Protein AF-A0A7Z9BWD6-F1 (afdb_monomer_lite)

pLDDT: mean 93.66, std 6.31, range [61.09, 98.38]

Secondary structure (DSSP, 8-state):
-TTTTTSEEEEETTTTEEEESS--SS------EEEEEE-SSEEEEEEEETTEEEEEEEEE----

InterPro domains:
  IPR025938 RRXRR domain [PF14239] (2-63)

Radius of gyration: 17.45 Å; chains: 1; bounding box: 39×22×44 Å

Foldseek 3Di:
DCVVVVQWDFPDVVVTDIDGPDDDPDDDDQDWDWDWADDPFKIKIFIDRVPDTPDIDIDGDPDD

Structure (mmCIF, N/CA/C/O backbone):
data_AF-A0A7Z9BWD6-F1
#
_entry.id   AF-A0A7Z9BWD6-F1
#
loop_
_atom_site.group_PDB
_atom_site.id
_atom_site.type_symbol
_atom_site.label_atom_id
_atom_site.label_alt_id
_atom_site.label_comp_id
_atom_site.label_asym_id
_atom_site.label_entity_id
_atom_site.label_seq_id
_atom_site.pdbx_PDB_ins_code
_atom_site.Cartn_x
_atom_site.Cartn_y
_atom_site.Cartn_z
_atom_site.occupancy
_atom_site.B_iso_or_equiv
_atom_site.auth_seq_id
_atom_site.auth_comp_id
_atom_site.auth_asym_id
_atom_site.auth_atom_id
_atom_site.pdbx_PDB_model_num
ATOM 1 N N . MET A 1 1 ? -15.273 -6.807 6.043 1.00 70.94 1 MET A N 1
ATOM 2 C CA . MET A 1 1 ? -14.373 -6.210 7.052 1.00 70.94 1 MET A CA 1
ATOM 3 C C . MET A 1 1 ? -14.356 -4.695 6.897 1.00 70.94 1 MET A C 1
ATOM 5 O O . MET A 1 1 ? -14.518 -4.215 5.778 1.00 70.94 1 MET A O 1
ATOM 9 N N . LEU A 1 2 ? -14.267 -3.986 8.027 1.00 93.19 2 LEU A N 1
ATOM 10 C CA . LEU A 1 2 ? -14.474 -2.545 8.261 1.00 93.19 2 LEU A CA 1
ATOM 11 C C . LEU A 1 2 ? -15.808 -1.961 7.761 1.00 93.19 2 LEU A C 1
ATOM 13 O O . LEU A 1 2 ? -16.657 -1.648 8.591 1.00 93.19 2 LEU A O 1
ATOM 17 N N . LEU A 1 3 ? -16.045 -1.854 6.446 1.00 94.62 3 LEU A N 1
ATOM 18 C CA . LEU A 1 3 ? -17.315 -1.333 5.902 1.00 94.62 3 LEU A CA 1
ATOM 19 C C . LEU A 1 3 ? -18.501 -2.241 6.267 1.00 94.62 3 LEU A C 1
ATOM 21 O O . LEU A 1 3 ? -19.456 -1.782 6.883 1.00 94.62 3 LEU A O 1
ATOM 25 N N . ASN A 1 4 ? -18.401 -3.549 5.994 1.00 95.75 4 ASN A N 1
ATOM 26 C CA . ASN A 1 4 ? -19.458 -4.518 6.342 1.00 95.75 4 ASN A CA 1
ATOM 27 C C . ASN A 1 4 ? -19.659 -4.675 7.862 1.00 95.75 4 ASN A C 1
ATOM 29 O O . ASN A 1 4 ? -20.691 -5.171 8.288 1.00 95.75 4 ASN A O 1
ATOM 33 N N . GLN A 1 5 ? -18.662 -4.294 8.670 1.00 95.75 5 GLN A N 1
ATOM 34 C CA . GLN A 1 5 ? -18.730 -4.316 10.138 1.00 95.75 5 GLN A CA 1
ATOM 35 C C . GLN A 1 5 ? -19.202 -2.972 10.712 1.00 95.75 5 GLN A C 1
ATOM 37 O O . GLN A 1 5 ? -19.271 -2.813 11.925 1.00 95.75 5 GLN A O 1
ATOM 42 N N . GLY A 1 6 ? -19.486 -1.981 9.860 1.00 94.56 6 GLY A N 1
ATOM 43 C CA . GLY A 1 6 ? -19.910 -0.652 10.285 1.00 94.56 6 GLY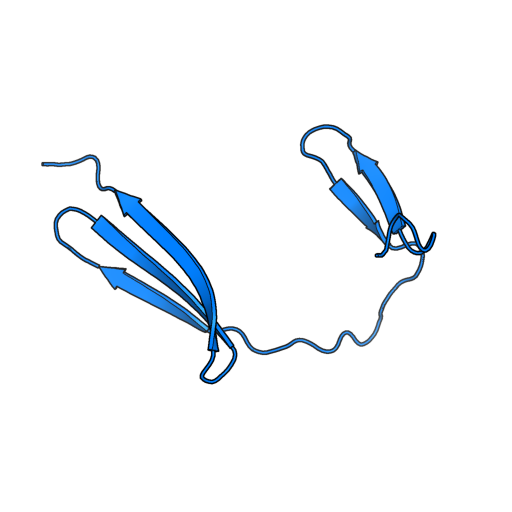 A CA 1
ATOM 44 C C . GLY A 1 6 ? -18.834 0.164 11.007 1.00 94.56 6 GLY A C 1
ATOM 45 O O . GLY A 1 6 ? -19.175 1.197 11.574 1.00 94.56 6 GLY A O 1
ATOM 46 N N . GLN A 1 7 ? -17.564 -0.249 10.974 1.00 95.56 7 GLN A N 1
ATOM 47 C CA . GLN A 1 7 ? -16.434 0.420 11.642 1.00 95.56 7 GLN A CA 1
ATOM 48 C C . GLN A 1 7 ? -15.810 1.540 10.792 1.00 95.56 7 GLN A C 1
ATOM 50 O O . GLN A 1 7 ? -15.043 2.362 11.292 1.00 95.56 7 GLN A O 1
ATOM 55 N N . ALA A 1 8 ? -16.146 1.590 9.502 1.00 97.06 8 ALA A N 1
ATOM 56 C CA . ALA A 1 8 ? -15.722 2.630 8.572 1.00 97.06 8 ALA A CA 1
ATOM 57 C C . ALA A 1 8 ? -16.908 3.155 7.753 1.00 97.06 8 ALA A C 1
ATOM 59 O O . ALA A 1 8 ? -17.954 2.507 7.666 1.00 97.06 8 ALA A O 1
ATOM 60 N N . ALA A 1 9 ? -16.732 4.319 7.135 1.00 96.88 9 ALA A N 1
ATOM 61 C CA . ALA A 1 9 ? -17.666 4.910 6.182 1.00 96.88 9 ALA A CA 1
ATOM 62 C C . ALA A 1 9 ? -16.938 5.314 4.892 1.00 96.88 9 ALA A C 1
ATOM 64 O O . ALA A 1 9 ? -15.728 5.542 4.897 1.00 96.88 9 ALA A O 1
ATOM 65 N N . VAL A 1 10 ? -17.670 5.410 3.780 1.00 96.81 10 VAL A N 1
ATOM 66 C CA . VAL A 1 10 ? -17.122 5.942 2.524 1.00 96.81 10 VAL A CA 1
ATOM 67 C C . VAL A 1 10 ? -16.978 7.454 2.660 1.00 96.81 10 VAL A C 1
ATOM 69 O O . VAL A 1 10 ? -17.967 8.152 2.862 1.00 96.81 10 VAL A O 1
ATOM 72 N N . TYR A 1 11 ? -15.751 7.950 2.526 1.00 97.31 11 TYR A N 1
ATOM 73 C CA . TYR A 1 11 ? -15.445 9.380 2.529 1.00 97.31 11 TYR A CA 1
ATOM 74 C C . TYR A 1 11 ? -15.550 9.979 1.119 1.00 97.31 11 TYR A C 1
ATOM 76 O O . TYR A 1 11 ? -16.127 11.047 0.931 1.00 97.31 11 TYR A O 1
ATOM 84 N N . ARG A 1 12 ? -15.037 9.270 0.103 1.00 97.44 12 ARG A N 1
ATOM 85 C CA . ARG A 1 12 ? -15.037 9.709 -1.303 1.00 97.44 12 ARG A CA 1
ATOM 86 C C . ARG A 1 12 ? -15.143 8.506 -2.241 1.00 97.44 12 ARG A C 1
ATOM 88 O O . ARG A 1 12 ? -14.574 7.456 -1.964 1.00 97.44 12 ARG A O 1
ATOM 95 N N . ARG A 1 13 ? -15.868 8.648 -3.359 1.00 95.38 13 ARG A N 1
ATOM 96 C CA . ARG A 1 13 ? 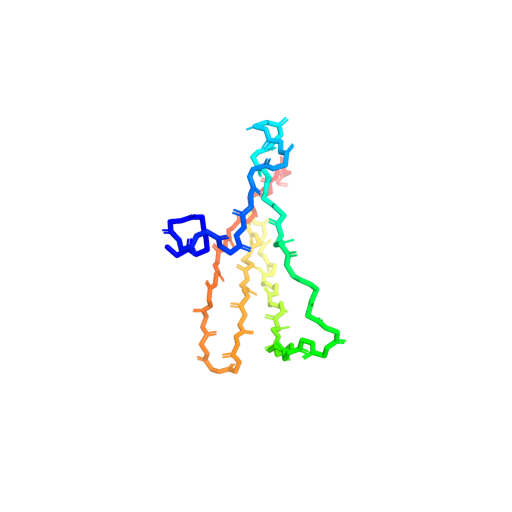-16.036 7.564 -4.351 1.00 95.38 13 ARG A CA 1
ATOM 97 C C . ARG A 1 13 ? -14.900 7.478 -5.376 1.00 95.38 13 ARG A C 1
ATOM 99 O O . ARG A 1 13 ? -14.582 6.374 -5.798 1.00 95.38 13 ARG A O 1
ATOM 106 N N . TYR A 1 14 ? -14.289 8.602 -5.767 1.00 94.56 14 TYR A N 1
ATOM 107 C CA . TYR A 1 14 ? -13.163 8.610 -6.711 1.00 94.56 14 TYR A CA 1
ATOM 108 C C . TYR A 1 14 ? -12.114 9.700 -6.403 1.00 94.56 14 TYR A C 1
ATOM 110 O O . TYR A 1 14 ? -12.466 10.877 -6.526 1.00 94.56 14 TYR A O 1
ATOM 118 N N . PRO A 1 15 ? -10.856 9.342 -6.052 1.00 93.12 15 PRO A N 1
ATOM 119 C CA . PRO A 1 15 ? -10.427 7.974 -5.750 1.00 93.12 15 PRO A CA 1
ATOM 120 C C . PRO A 1 15 ? -11.234 7.413 -4.572 1.00 93.12 15 PRO A C 1
ATOM 122 O O . PRO A 1 15 ? -11.720 8.171 -3.729 1.00 93.12 15 PRO A O 1
ATOM 125 N N . PHE A 1 16 ? -11.456 6.098 -4.564 1.00 96.50 16 PHE A N 1
ATOM 126 C CA . PHE A 1 16 ? -12.238 5.458 -3.510 1.00 96.50 16 PHE A CA 1
ATOM 127 C C . PHE A 1 16 ? -11.493 5.590 -2.182 1.00 96.50 16 PHE A C 1
ATOM 129 O O . PHE A 1 16 ? -10.325 5.226 -2.072 1.00 96.50 16 PHE A O 1
ATOM 136 N N . THR A 1 17 ? -12.142 6.162 -1.177 1.00 97.00 17 THR A N 1
ATOM 137 C CA . THR A 1 17 ? -11.524 6.460 0.117 1.00 97.00 17 THR A CA 1
ATOM 138 C C . THR A 1 17 ? -12.520 6.176 1.228 1.00 97.00 17 THR A C 1
ATOM 140 O O . THR A 1 17 ? -13.682 6.584 1.146 1.00 97.00 17 THR A O 1
ATOM 143 N N . ILE A 1 18 ? -12.059 5.503 2.281 1.00 96.62 18 ILE A N 1
ATOM 144 C CA . ILE A 1 18 ? -12.830 5.243 3.500 1.00 96.62 18 ILE A CA 1
ATOM 145 C C . ILE A 1 18 ? -12.237 6.010 4.682 1.00 96.62 18 ILE A C 1
ATOM 147 O O . ILE A 1 18 ? -11.048 6.319 4.690 1.00 96.62 18 ILE A O 1
ATOM 151 N N . ILE A 1 19 ? -13.066 6.279 5.685 1.00 96.31 19 ILE A N 1
ATOM 152 C CA . ILE A 1 19 ? -12.664 6.856 6.970 1.00 96.31 19 ILE A CA 1
ATOM 153 C C . ILE A 1 19 ? -13.120 5.942 8.110 1.00 96.31 19 ILE A C 1
ATOM 155 O O . ILE A 1 19 ? -14.217 5.380 8.053 1.00 96.31 19 ILE A O 1
ATOM 159 N N . LEU A 1 20 ? -12.275 5.763 9.129 1.00 95.38 20 LEU A N 1
ATOM 160 C CA . LEU A 1 20 ? -12.629 5.025 10.345 1.00 95.38 20 LEU A CA 1
ATOM 161 C C . LEU A 1 20 ? -13.562 5.875 11.213 1.00 95.38 20 LEU A C 1
ATOM 163 O O . LEU A 1 20 ? -13.376 7.085 11.315 1.00 95.38 20 LEU A O 1
ATOM 167 N N . LYS A 1 21 ? -14.560 5.248 11.841 1.00 95.31 21 LYS A N 1
ATOM 168 C CA . LYS A 1 21 ? -15.491 5.960 12.736 1.00 95.31 21 LYS A CA 1
ATOM 169 C C . LYS A 1 21 ? -14.880 6.309 14.089 1.00 95.31 21 LYS A C 1
ATOM 171 O O . LYS A 1 21 ? -15.334 7.241 14.739 1.00 95.31 21 LYS A O 1
ATOM 176 N N . GLU A 1 22 ? -13.862 5.563 14.494 1.00 94.38 22 GLU A N 1
ATOM 177 C CA . GLU A 1 22 ? -13.148 5.756 15.748 1.00 94.38 22 GLU A CA 1
ATOM 178 C C . GLU A 1 22 ? -11.672 6.019 15.459 1.00 94.38 22 GLU A C 1
ATOM 180 O O . GLU A 1 22 ? -11.084 5.440 14.538 1.00 94.38 22 GLU A O 1
ATOM 185 N N . SER A 1 23 ? -11.070 6.908 16.248 1.00 90.06 23 SER A N 1
ATOM 186 C CA . SER A 1 23 ? -9.635 7.159 16.192 1.00 90.06 23 SER A CA 1
ATOM 187 C C . SER A 1 23 ? -8.875 6.027 16.888 1.00 90.06 23 SER A C 1
ATOM 189 O O . SER A 1 23 ? -9.317 5.484 17.899 1.00 90.06 23 SER A O 1
ATOM 191 N N . LYS A 1 24 ? -7.700 5.669 16.359 1.00 87.50 24 LYS A N 1
ATOM 192 C CA . LYS A 1 24 ? -6.780 4.713 16.991 1.00 87.50 24 LYS A CA 1
ATOM 193 C C . LYS A 1 24 ? -5.539 5.473 17.475 1.00 87.50 24 LYS A C 1
ATOM 195 O O . LYS A 1 24 ? -4.596 5.600 16.700 1.00 87.50 24 LYS A O 1
ATOM 200 N N . PRO A 1 25 ? -5.541 6.021 18.705 1.00 88.06 25 PRO A N 1
ATOM 201 C CA . PRO A 1 25 ? -4.500 6.941 19.178 1.00 88.06 25 PRO A CA 1
ATOM 202 C C . PRO A 1 25 ? -3.122 6.285 19.357 1.00 88.06 25 PRO A C 1
ATOM 204 O O . PRO A 1 25 ? -2.109 6.958 19.213 1.00 88.06 25 PRO A O 1
ATOM 207 N N . ALA A 1 26 ? -3.074 4.976 19.615 1.00 88.62 26 ALA A N 1
ATOM 208 C CA . ALA A 1 26 ? -1.845 4.187 19.675 1.00 88.62 26 ALA A CA 1
ATOM 209 C C . ALA A 1 26 ? -1.931 3.032 18.664 1.00 88.62 26 ALA A C 1
ATOM 211 O O . ALA A 1 26 ? -2.258 1.897 19.030 1.00 88.62 26 ALA A O 1
ATOM 212 N N . PRO A 1 27 ? -1.754 3.306 17.362 1.00 88.06 27 PRO A N 1
ATOM 213 C CA . PRO A 1 27 ? -1.786 2.251 16.372 1.00 88.06 27 PRO A CA 1
ATOM 214 C C . PRO A 1 27 ? -0.550 1.368 16.537 1.00 88.06 27 PRO A C 1
ATOM 216 O O . PRO A 1 27 ? 0.573 1.852 16.635 1.00 88.06 27 PRO A O 1
ATOM 219 N N . GLU A 1 28 ? -0.758 0.057 16.529 1.00 87.62 28 GLU A N 1
ATOM 220 C CA . GLU A 1 28 ? 0.338 -0.882 16.339 1.00 87.62 28 GLU A CA 1
ATOM 221 C C . GLU A 1 28 ? 0.822 -0.754 14.892 1.00 87.62 28 GLU A C 1
ATOM 223 O O . GLU A 1 28 ? 0.083 -1.058 13.950 1.00 87.62 28 GLU A O 1
ATOM 228 N N . ILE A 1 29 ? 2.037 -0.238 14.718 1.00 86.19 29 ILE A N 1
ATOM 229 C CA . ILE A 1 29 ? 2.662 -0.074 13.408 1.00 86.19 29 ILE A CA 1
ATOM 230 C C . ILE A 1 29 ? 3.588 -1.260 13.198 1.00 86.19 29 ILE A C 1
ATOM 232 O O . ILE A 1 29 ? 4.598 -1.417 13.881 1.00 86.19 29 ILE A O 1
ATOM 236 N N . GLN A 1 30 ? 3.241 -2.095 12.230 1.00 87.69 30 GLN A N 1
ATOM 237 C CA . GLN A 1 30 ? 4.109 -3.180 11.810 1.00 87.69 30 GLN A CA 1
ATOM 238 C C . GLN A 1 30 ? 5.230 -2.611 10.943 1.00 87.69 30 GLN A C 1
ATOM 240 O O . GLN A 1 30 ? 4.974 -1.872 9.991 1.00 87.69 30 GLN A O 1
ATOM 245 N N . GLN A 1 31 ? 6.477 -2.949 11.269 1.00 91.81 31 GLN A N 1
ATOM 246 C CA . GLN A 1 31 ? 7.621 -2.492 10.492 1.00 91.81 31 GLN A CA 1
ATOM 247 C C . GLN A 1 31 ? 7.618 -3.166 9.116 1.00 91.81 31 GLN A C 1
ATOM 249 O O . GLN A 1 31 ? 7.620 -4.393 9.005 1.00 91.81 31 GLN A O 1
ATOM 254 N N . ILE A 1 32 ? 7.613 -2.340 8.072 1.00 95.81 32 ILE A N 1
ATOM 255 C CA . ILE A 1 32 ? 7.672 -2.770 6.678 1.00 95.81 32 ILE A CA 1
ATOM 256 C C . ILE A 1 32 ? 8.972 -2.238 6.083 1.00 95.81 32 ILE A C 1
ATOM 258 O O . ILE A 1 32 ? 9.299 -1.060 6.215 1.00 95.81 32 ILE A O 1
ATOM 262 N N . THR A 1 33 ? 9.709 -3.114 5.415 1.00 96.75 33 THR A N 1
ATOM 263 C CA . THR A 1 33 ? 10.916 -2.777 4.669 1.00 96.75 33 THR A CA 1
ATOM 264 C C . THR A 1 33 ? 10.579 -2.681 3.191 1.00 96.75 33 THR A C 1
ATOM 266 O O . THR A 1 33 ? 10.089 -3.641 2.595 1.00 96.75 33 THR A O 1
ATOM 269 N N . LEU A 1 34 ? 10.884 -1.533 2.593 1.00 97.00 34 LEU A N 1
ATOM 270 C CA . LEU A 1 34 ? 10.919 -1.378 1.147 1.00 97.00 34 LEU A CA 1
ATOM 271 C C . LEU A 1 34 ? 12.244 -1.936 0.625 1.00 97.00 34 LEU A C 1
ATOM 273 O O . LEU A 1 34 ? 13.313 -1.490 1.043 1.00 97.00 34 LEU A O 1
ATOM 277 N N . LYS A 1 35 ? 12.172 -2.902 -0.288 1.00 97.38 35 LYS A N 1
ATOM 278 C CA . LYS A 1 35 ? 13.322 -3.389 -1.052 1.00 97.38 35 LYS A CA 1
ATOM 279 C C . LYS A 1 35 ? 13.185 -2.940 -2.499 1.00 97.38 35 LYS A C 1
ATOM 281 O O . LYS A 1 35 ? 12.111 -3.075 -3.083 1.00 97.38 35 LYS A O 1
ATOM 286 N N . ILE A 1 36 ? 14.275 -2.413 -3.043 1.00 97.81 36 ILE A N 1
ATOM 287 C CA . ILE A 1 36 ? 14.378 -1.952 -4.426 1.00 97.81 36 ILE A CA 1
ATOM 288 C C . ILE A 1 36 ? 15.562 -2.683 -5.045 1.00 97.81 36 ILE A C 1
ATOM 290 O O . ILE A 1 36 ? 16.668 -2.604 -4.513 1.00 97.81 36 ILE A O 1
ATOM 294 N N . ASP A 1 37 ? 15.308 -3.389 -6.138 1.00 97.62 37 ASP A N 1
ATOM 295 C CA . ASP A 1 37 ? 16.318 -4.110 -6.905 1.00 97.62 37 ASP A CA 1
ATOM 296 C C . ASP A 1 37 ? 16.399 -3.512 -8.319 1.00 97.62 37 ASP A C 1
ATOM 298 O O . ASP A 1 37 ? 15.525 -3.779 -9.152 1.00 97.62 37 ASP A O 1
ATOM 302 N N . PRO A 1 38 ? 17.360 -2.609 -8.580 1.00 96.75 38 PRO A N 1
ATOM 303 C CA . PRO A 1 38 ? 17.467 -1.933 -9.863 1.00 96.75 38 PRO A CA 1
ATOM 304 C C . PRO A 1 38 ? 18.054 -2.858 -10.937 1.00 96.75 38 PRO A C 1
ATOM 306 O O . PRO A 1 38 ? 19.136 -3.417 -10.775 1.00 96.75 38 PRO A O 1
ATOM 309 N N . GLY A 1 39 ? 17.376 -2.952 -12.079 1.00 94.38 39 GLY A N 1
ATOM 310 C CA . GLY A 1 39 ? 17.878 -3.589 -13.298 1.00 94.38 39 GLY A CA 1
ATOM 311 C C . GLY A 1 39 ? 18.012 -2.591 -14.448 1.00 94.38 39 GLY A C 1
ATOM 312 O O . GLY A 1 39 ? 17.597 -1.441 -14.342 1.00 94.38 39 GLY A O 1
ATOM 313 N N . SER A 1 40 ? 18.578 -3.015 -15.581 1.00 92.31 40 SER A N 1
ATOM 314 C CA . SER A 1 40 ? 18.757 -2.131 -16.747 1.00 92.31 40 SER A CA 1
ATOM 315 C C . SER A 1 40 ? 17.427 -1.690 -17.372 1.00 92.31 40 SER A C 1
ATOM 317 O O . SER A 1 40 ? 17.255 -0.517 -17.688 1.00 92.31 40 SER A O 1
ATOM 319 N N . LYS A 1 41 ? 16.465 -2.612 -17.498 1.00 94.50 41 LYS A N 1
ATOM 320 C CA . LYS A 1 41 ? 15.147 -2.367 -18.121 1.00 94.50 41 LYS A CA 1
ATOM 321 C C . LYS A 1 41 ? 13.986 -2.317 -17.133 1.00 94.50 41 LYS A C 1
ATOM 323 O O . LYS A 1 41 ? 12.950 -1.731 -17.431 1.00 94.50 41 LYS A O 1
ATOM 328 N N . THR A 1 42 ? 14.147 -2.946 -15.976 1.00 96.56 42 THR A N 1
ATOM 329 C CA . THR A 1 42 ? 13.091 -3.089 -14.977 1.00 96.56 42 THR A CA 1
ATOM 330 C C . THR A 1 42 ? 13.698 -2.966 -13.591 1.00 96.56 42 THR A C 1
ATOM 332 O O . THR A 1 42 ? 14.752 -3.542 -13.336 1.00 96.56 42 THR A O 1
ATOM 335 N N . THR A 1 43 ? 13.016 -2.259 -12.696 1.00 97.75 43 THR A N 1
ATOM 336 C CA . THR A 1 43 ? 13.325 -2.233 -11.263 1.00 97.75 43 THR A CA 1
ATOM 337 C C . THR A 1 43 ? 12.286 -3.050 -10.501 1.00 97.75 43 THR A C 1
ATOM 339 O O . THR A 1 43 ? 11.086 -2.778 -10.600 1.00 97.75 43 THR A O 1
ATOM 342 N N . GLY A 1 44 ? 12.737 -4.035 -9.727 1.00 98.06 44 GLY A N 1
ATOM 343 C CA . GLY A 1 44 ? 11.892 -4.793 -8.809 1.00 98.06 44 GLY A CA 1
ATOM 344 C C . GLY A 1 44 ? 11.628 -4.004 -7.527 1.00 98.06 44 GLY A C 1
ATOM 345 O O . GLY A 1 44 ? 12.539 -3.409 -6.950 1.00 98.06 44 GLY A O 1
ATOM 346 N N . ILE A 1 45 ? 10.380 -3.996 -7.065 1.00 98.38 45 ILE A N 1
ATOM 347 C CA . ILE A 1 45 ? 9.959 -3.318 -5.836 1.00 98.38 45 ILE A CA 1
ATOM 348 C C . ILE A 1 45 ? 9.203 -4.317 -4.967 1.00 98.38 45 ILE A C 1
ATOM 350 O O . ILE A 1 45 ? 8.235 -4.927 -5.418 1.00 98.38 45 ILE A O 1
ATOM 354 N N . ALA A 1 46 ? 9.604 -4.459 -3.705 1.00 98.12 46 ALA A N 1
ATOM 355 C CA . ALA A 1 46 ? 8.925 -5.328 -2.750 1.00 98.12 46 ALA A CA 1
ATOM 356 C C . ALA A 1 46 ? 8.698 -4.634 -1.406 1.00 98.12 46 ALA A C 1
ATOM 358 O O . ALA A 1 46 ? 9.584 -3.957 -0.880 1.00 98.12 46 ALA A O 1
ATOM 359 N N . LEU A 1 47 ? 7.522 -4.862 -0.818 1.00 97.69 47 LEU A N 1
ATOM 360 C CA . LEU A 1 47 ? 7.259 -4.566 0.588 1.00 97.69 47 LEU A CA 1
ATOM 361 C C . LEU A 1 47 ? 7.398 -5.861 1.384 1.00 97.69 47 LEU A C 1
ATOM 363 O O . LEU A 1 47 ? 6.724 -6.857 1.099 1.00 97.69 47 LEU A O 1
ATOM 367 N N . VAL A 1 48 ? 8.280 -5.846 2.378 1.00 96.94 48 VAL A N 1
ATOM 368 C CA . VAL A 1 48 ? 8.607 -7.006 3.207 1.00 96.94 48 VAL A CA 1
ATOM 369 C C . VAL A 1 48 ? 8.264 -6.712 4.658 1.00 96.94 48 VAL A C 1
A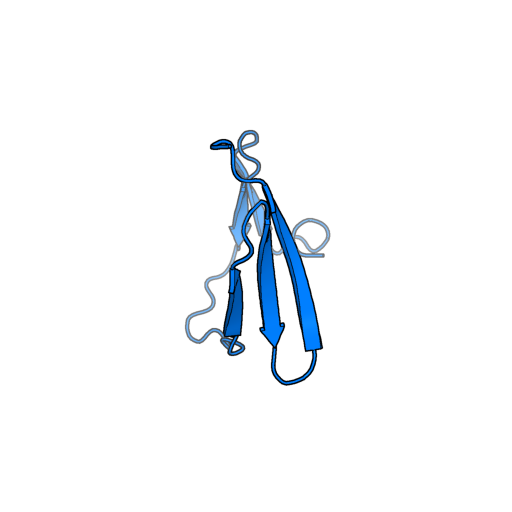TOM 371 O O . VAL A 1 48 ? 8.593 -5.654 5.183 1.00 96.94 48 VAL A O 1
ATOM 374 N N . GLN A 1 49 ? 7.635 -7.672 5.317 1.00 95.69 49 GLN A N 1
ATOM 375 C CA . GLN A 1 49 ? 7.351 -7.655 6.740 1.00 95.69 49 GLN A CA 1
ATOM 376 C C . GLN A 1 49 ? 8.076 -8.835 7.395 1.00 95.69 49 GLN A C 1
ATOM 378 O O . GLN A 1 49 ? 7.665 -9.990 7.248 1.00 95.69 49 GLN A O 1
ATOM 383 N N . GLY A 1 50 ? 9.190 -8.563 8.079 1.00 90.94 50 GLY A N 1
ATOM 384 C CA . GLY A 1 50 ? 10.081 -9.611 8.587 1.00 90.94 50 GLY A CA 1
ATOM 385 C C . GLY A 1 50 ? 10.609 -10.494 7.450 1.00 90.94 50 GLY A C 1
ATOM 386 O O . GLY A 1 50 ? 11.293 -10.006 6.555 1.00 90.94 50 GLY A O 1
ATOM 387 N N . ASN A 1 51 ? 10.242 -11.779 7.451 1.00 90.94 51 ASN A N 1
ATOM 388 C CA . ASN A 1 51 ? 10.627 -12.739 6.406 1.00 90.94 51 ASN A CA 1
ATOM 389 C C . ASN A 1 51 ? 9.534 -12.963 5.343 1.00 90.94 51 ASN A C 1
ATOM 391 O O . ASN A 1 51 ? 9.653 -13.873 4.523 1.00 90.94 51 ASN A O 1
ATOM 395 N N . LYS A 1 52 ? 8.458 -12.163 5.343 1.00 95.62 52 LYS A N 1
ATOM 396 C CA . LYS A 1 52 ? 7.323 -12.316 4.424 1.00 95.62 52 LYS A CA 1
ATOM 397 C C . LYS A 1 52 ? 7.249 -11.164 3.426 1.00 95.62 52 LYS A C 1
ATOM 399 O O . LYS A 1 52 ? 7.206 -10.004 3.821 1.00 95.62 52 LYS A O 1
ATOM 404 N N . VAL A 1 53 ? 7.144 -11.480 2.138 1.00 96.12 53 VAL A N 1
ATOM 405 C CA . VAL A 1 53 ? 6.775 -10.499 1.105 1.00 96.12 53 VAL A CA 1
ATOM 406 C C . VAL A 1 53 ? 5.260 -10.290 1.153 1.00 96.12 53 VAL A C 1
ATOM 408 O O . VAL A 1 53 ? 4.500 -11.257 1.085 1.00 96.12 53 VAL A O 1
ATOM 411 N N . ILE A 1 54 ? 4.818 -9.041 1.308 1.00 96.75 54 ILE A N 1
ATOM 412 C CA . ILE A 1 54 ? 3.390 -8.678 1.405 1.00 96.75 54 ILE A CA 1
ATOM 413 C C . ILE A 1 54 ? 2.872 -7.960 0.157 1.00 96.75 54 ILE A C 1
ATOM 415 O O . ILE A 1 54 ? 1.664 -7.889 -0.052 1.00 96.75 54 ILE A O 1
ATOM 419 N N . TRP A 1 55 ? 3.777 -7.444 -0.674 1.00 98.00 55 TRP A N 1
ATOM 420 C CA . TRP A 1 55 ? 3.461 -6.826 -1.954 1.00 98.00 55 TRP A CA 1
ATOM 421 C C . TRP A 1 55 ? 4.694 -6.830 -2.856 1.00 98.00 55 TRP A C 1
ATOM 423 O O . TRP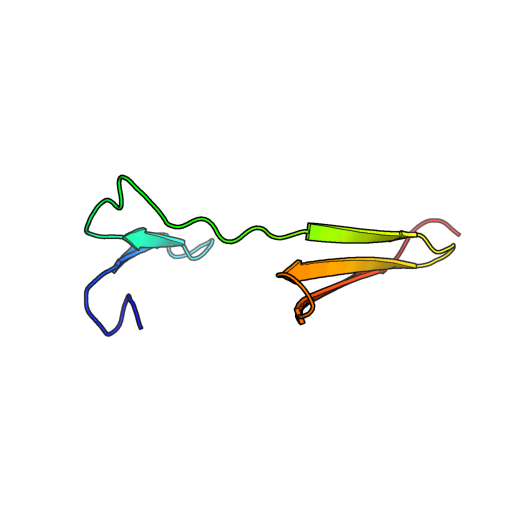 A 1 55 ? 5.820 -6.730 -2.359 1.00 98.00 55 TRP A O 1
ATOM 433 N N . GLY A 1 56 ? 4.470 -6.903 -4.166 1.00 97.25 56 GLY A N 1
ATOM 434 C CA . GLY A 1 56 ? 5.511 -6.780 -5.176 1.00 97.25 56 GLY A CA 1
ATOM 435 C C . GLY A 1 56 ? 5.001 -6.059 -6.418 1.00 97.25 56 GLY A C 1
ATOM 436 O O . GLY A 1 56 ? 3.830 -6.194 -6.778 1.00 97.25 56 GLY A O 1
ATOM 437 N N . ALA A 1 57 ? 5.888 -5.311 -7.064 1.00 97.81 57 ALA A N 1
ATOM 438 C CA . ALA A 1 57 ? 5.670 -4.765 -8.393 1.00 97.81 57 ALA A CA 1
ATOM 439 C C . ALA A 1 57 ? 6.982 -4.614 -9.151 1.00 97.81 57 ALA A C 1
ATOM 441 O O . ALA A 1 57 ? 8.073 -4.635 -8.582 1.00 97.81 57 ALA A O 1
ATOM 442 N N . GLU A 1 58 ? 6.835 -4.390 -10.446 1.00 97.44 58 GLU A N 1
ATOM 443 C CA . GLU A 1 58 ? 7.918 -4.075 -11.354 1.00 97.44 58 GLU A CA 1
ATOM 444 C C . GLU A 1 58 ? 7.690 -2.687 -11.946 1.00 97.44 58 GLU A C 1
ATOM 446 O O . GLU A 1 58 ? 6.584 -2.344 -12.375 1.00 97.44 58 GLU A O 1
ATOM 451 N N . LEU A 1 59 ? 8.748 -1.883 -11.965 1.00 96.38 59 LEU A N 1
ATOM 452 C CA . LEU A 1 59 ? 8.788 -0.611 -12.666 1.00 96.38 59 LEU A CA 1
ATOM 453 C C . LEU A 1 59 ? 9.578 -0.792 -13.959 1.00 96.38 59 LEU A C 1
ATOM 455 O O . LEU A 1 59 ? 10.801 -0.898 -13.932 1.00 96.38 59 LEU A O 1
ATOM 459 N N . THR A 1 60 ? 8.882 -0.798 -15.092 1.00 97.06 60 THR A N 1
ATOM 460 C CA . THR A 1 60 ? 9.510 -0.837 -16.417 1.00 97.06 60 THR A CA 1
ATOM 461 C C . THR A 1 60 ? 10.081 0.532 -16.786 1.00 97.06 60 THR A C 1
ATOM 463 O O . THR A 1 60 ? 9.383 1.551 -16.724 1.00 97.06 60 THR A O 1
ATOM 466 N N . HIS A 1 61 ? 11.350 0.559 -17.182 1.00 94.88 61 HIS A N 1
ATOM 467 C CA . HIS A 1 61 ? 12.048 1.756 -17.636 1.00 94.88 61 HIS A CA 1
ATOM 468 C C . HIS A 1 61 ? 11.591 2.113 -19.053 1.00 94.88 61 HIS A C 1
ATOM 470 O O . HIS A 1 61 ? 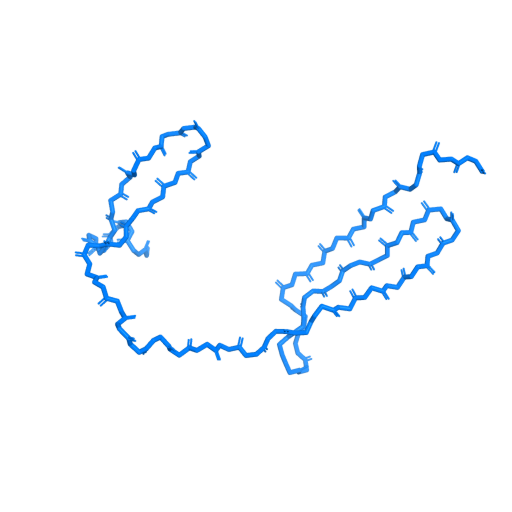11.323 1.240 -19.874 1.00 94.88 61 HIS A O 1
ATOM 476 N N . ARG A 1 62 ? 11.469 3.413 -19.335 1.00 90.38 62 ARG A N 1
ATOM 477 C CA . ARG A 1 62 ? 11.055 3.924 -20.655 1.00 90.38 62 ARG A CA 1
ATOM 478 C C . ARG A 1 62 ? 12.223 4.411 -21.517 1.00 90.38 62 ARG A C 1
ATOM 480 O O . ARG A 1 62 ? 11.984 4.828 -22.642 1.00 90.38 62 ARG A O 1
ATOM 487 N N . GLY A 1 63 ? 13.435 4.433 -20.965 1.00 77.81 63 GLY A N 1
ATOM 488 C CA . GLY A 1 63 ? 14.656 4.749 -21.701 1.00 77.81 63 GLY A CA 1
ATOM 489 C C . GLY A 1 63 ? 15.306 3.460 -22.187 1.00 77.81 63 GLY A C 1
ATOM 490 O O . GLY A 1 63 ? 15.336 2.492 -21.425 1.00 77.81 63 GLY A O 1
ATOM 491 N N . ASP A 1 64 ? 15.757 3.466 -23.440 1.00 61.09 64 ASP A N 1
ATOM 492 C CA . ASP A 1 64 ? 16.534 2.382 -24.051 1.00 61.09 64 ASP A CA 1
ATOM 493 C C . ASP A 1 64 ? 17.910 2.199 -23.391 1.00 61.09 64 ASP A C 1
ATOM 495 O O . ASP A 1 64 ? 18.533 3.223 -23.016 1.00 61.09 64 ASP A O 1
#

Organism: NCBI:txid671068

Sequence (64 aa):
MLLNQGQAAVYRRYPFTIILKESKPAPEIQQITLKIDPGSKTTGIALVQGNKVIWGAELTHRGD

=== Feature glossary ===
Key to the feature types in this record:

pLDDT. pLDDT is the predicted lDDT-Cα score: AlphaFold's confidence that the local environment of each residue (all inter-atomic distances within 15 Å) is correctly placed. It is a per-residue number between 0 and 100, with higher meaning more reliable.

Radius of gyration, Cα contacts, bounding box. The geometric summary reports three shape descriptors. Rg (radius of gyration) measures how spread out the Cα atoms are about their centre of mass; compact globular proteins have small Rg, elongated or unfolded ones large. Cα contacts (<8 Å, |i−j|>4) count long-range residue pairs in spatial proximity — high for tightly packed folds, near zero for rods or random coil. The bounding-box extents give the protein's footprint along x, y, z in Å.

Backbone torsions (φ/ψ). Backbone dihedral angles. Every residue except chain termini has a φ (preceding-C → N → Cα → C) and a ψ (N → Cα → C → next-N). They are reported in degrees following the IUPAC sign convention. Secondary structure is essentially a statement about which (φ, ψ) basin each residue occupies.

Contact-map, Ramachandran, and PAE plots. Plot images: a contact map (which residues are close in 3D, as an N×N binary image), a Ramachandran scatter (backbone torsion angles, revealing secondary-structure composition at a glance), and — for AlphaFold structures — a PAE heatmap (pairwise prediction confidence).

Predicted aligned error. Predicted Aligned Error (PAE) is an AlphaFold confidence matrix: entry (i, j) is the expected error in the position of residue j, in ångströms, when the prediction is superimposed on the true structure at residue i. Low PAE within a block of residues means that block is internally rigid and well-predicted; high PAE between two blocks means their relative placement is uncertain even if each block individually is confident.

Secondary structure (3-state, P-SEA). Three-state secondary structure (P-SEA) collapses the eight DSSP classes into helix (a), strand (b), and coil (c). P-SEA assigns these from Cα geometry alone — distances and angles — without requiring backbone oxygens, so it works on any Cα trace.

Solvent-accessible surface area. Solvent-accessible surface area (SASA) is the area in Å² traced out by the centre of a 1.4 Å probe sphere (a water molecule) rolled over the protein's van der Waals surface (Shrake–Rupley / Lee–Richards construction). Buried residues have near-zero SASA; fully exposed residues can exceed 200 Å². The total SASA scales roughly with the number of surface residues.

Foldseek 3Di. The Foldseek 3Di string encodes local tertiary geometry as a 20-letter alphabet — one character per residue — derived from the relative positions of nearby Cα atoms. Unlike the amino-acid sequence, 3Di is a direct function of the 3D structure, so two proteins with the same fold have similar 3Di strings even at low sequence identity.

B-factor. For experimental (PDB) structures, the B-factor (temperature factor) quantifies the positional spread of each atom in the crystal — a combination of thermal vibration and static disorder — in units of Å². High B-factors mark flexible loops or poorly resolved regions; low B-factors mark the rigid, well-ordered core.

mmCIF coordinates. The mmCIF block holds the 3D Cartesian coordinates of each backbone atom (N, Cα, C, O) in ångströms. mmCIF is the PDB's canonical archive format — a tagged-loop text representation of the atomic model.

InterPro / GO / CATH / organism. Functional annotations link the protein to curated databases. InterPro entries identify conserved domains and families by matching the sequence against member-database signatures (Pfam, PROSITE, CDD, …). Gene Ontology (GO) terms describe molecular function, biological process, and cellular component in a controlled vocabulary. CATH places the structure in a hierarchical fold classification (Class/Architecture/Topology/Homologous-superfamily). The organism is the source species.
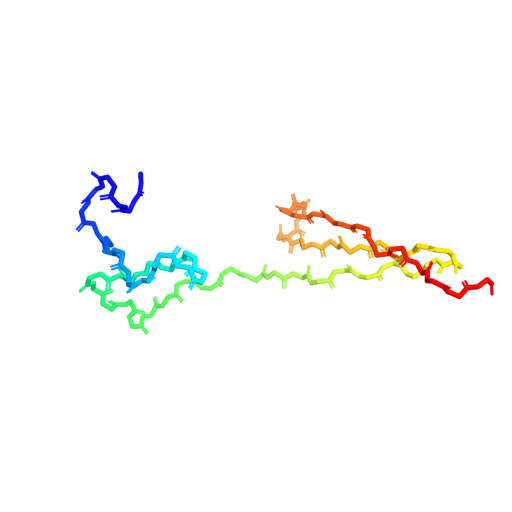
Rendered structure images. Structure images are PyMOL renders from six orthogonal camera directions. Cartoon representation draws helices as coils and strands as arrows; sticks shows the backbone as bonds; surface shows the solvent-excluded envelope. Rainbow coloring maps sequence position to hue (blue→red, N→C); chain coloring assigns a distinct color per polypeptide.

Sequence. This is the polypeptide sequence — one letter per residue, N-terminus first. Length ranges from a few dozen residues for small domains to over a thousand for large multi-domain proteins.

Secondary structure (8-state, DSSP). The SS8 string is DSSP's per-residue secondary-structure call. α-helix (H) means an i→i+4 H-bond ladder; β-strand (E) means the residue participates in a β-sheet; 3₁₀ (G) and π (I) are tighter and wider helices; T/S are turns/bends; '-' is loop.

Nearest PDB structures. Structural nearest neighbors (via Foldseek easy-search vs the PDB). Reported per hit: target PDB id, E-value, and alignment TM-score. A TM-score above ~0.5 is the conventional threshold for 'same fold'.